Protein AF-A0A535ZRG2-F1 (afdb_monomer_lite)

pLDDT: mean 84.97, std 8.83, range [46.91, 92.31]

Secondary structure (DSSP, 8-state):
-----------TT--SPEEEEE-GGGHHHHHHHHHHHHHTT----EEEEE--SSGGG---HHHHHHHHTTS--

Radius of gyration: 13.03 Å; chains: 1; bounding box: 36×19×36 Å

Structure (mmCIF, N/CA/C/O backbone):
data_AF-A0A535ZRG2-F1
#
_entry.id   AF-A0A535ZRG2-F1
#
loop_
_atom_site.group_PDB
_atom_site.id
_atom_site.type_symbol
_atom_site.label_atom_id
_atom_site.label_alt_id
_atom_site.label_comp_id
_atom_site.label_asym_id
_atom_site.label_entity_id
_atom_site.label_seq_id
_atom_site.pdbx_PDB_ins_code
_atom_site.Cartn_x
_atom_site.Cartn_y
_atom_site.Cartn_z
_atom_site.occupancy
_atom_site.B_iso_or_equiv
_atom_site.auth_seq_id
_atom_site.auth_comp_id
_atom_site.auth_asym_id
_atom_site.auth_atom_id
_atom_site.pdbx_PDB_model_num
ATOM 1 N N . VAL A 1 1 ? 22.934 -8.037 10.644 1.00 46.91 1 VAL A N 1
ATOM 2 C CA . VAL A 1 1 ? 21.898 -7.082 10.181 1.00 46.91 1 VAL A CA 1
ATOM 3 C C . VAL A 1 1 ? 21.690 -6.054 11.290 1.00 46.91 1 VAL A C 1
ATOM 5 O O . VAL A 1 1 ? 21.474 -6.479 12.417 1.00 46.91 1 VAL A O 1
ATOM 8 N N . LYS A 1 2 ? 21.865 -4.747 11.039 1.00 54.59 2 LYS A N 1
ATOM 9 C CA . LYS A 1 2 ? 21.625 -3.677 12.033 1.00 54.59 2 LYS A CA 1
ATOM 10 C C . LYS A 1 2 ? 20.333 -2.936 11.668 1.00 54.59 2 LYS A C 1
ATOM 12 O O . LYS A 1 2 ? 20.256 -2.487 10.537 1.00 54.59 2 LYS A O 1
ATOM 17 N N . GLY A 1 3 ? 19.407 -2.846 12.634 1.00 67.50 3 GLY A N 1
ATOM 18 C CA . GLY A 1 3 ? 18.276 -1.906 12.780 1.00 67.50 3 GLY A CA 1
ATOM 19 C C . GLY A 1 3 ? 17.235 -1.765 11.648 1.00 67.50 3 GLY A C 1
ATOM 20 O O . GLY A 1 3 ? 17.602 -1.696 10.480 1.00 67.50 3 GLY A O 1
ATOM 21 N N . PRO A 1 4 ? 15.930 -1.611 11.959 1.00 58.00 4 PRO A N 1
ATOM 22 C CA . PRO A 1 4 ? 15.015 -0.946 11.038 1.00 58.00 4 PRO A CA 1
ATOM 23 C C . PRO A 1 4 ?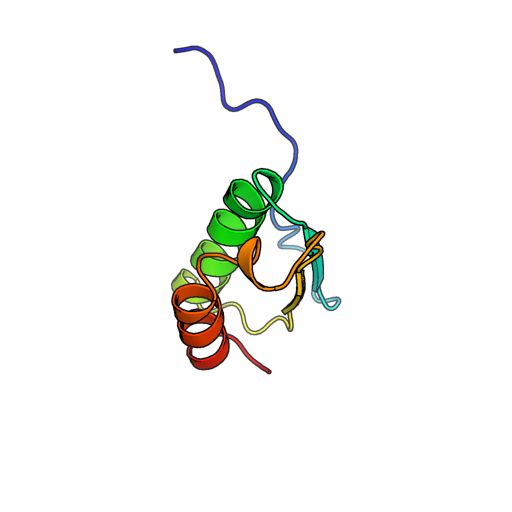 15.364 0.550 10.984 1.00 58.00 4 PRO A C 1
ATOM 25 O O . PRO A 1 4 ? 15.327 1.243 12.000 1.00 58.00 4 PRO A O 1
ATOM 28 N N . TYR A 1 5 ? 15.716 1.054 9.802 1.00 68.50 5 TYR A N 1
ATOM 29 C CA . TYR A 1 5 ? 15.933 2.480 9.559 1.00 68.50 5 TYR A CA 1
ATOM 30 C C . TYR A 1 5 ? 14.739 3.031 8.783 1.00 68.50 5 TYR A C 1
ATOM 32 O O . TYR A 1 5 ? 14.515 2.660 7.634 1.00 68.50 5 TYR A O 1
ATOM 40 N N . GLY A 1 6 ? 13.955 3.899 9.417 1.00 65.44 6 GLY A N 1
ATOM 41 C CA . GLY A 1 6 ? 12.808 4.537 8.780 1.00 65.44 6 GLY A CA 1
ATOM 42 C C . GLY A 1 6 ? 11.717 4.904 9.776 1.00 65.44 6 GLY A C 1
ATOM 43 O O . GLY A 1 6 ? 11.421 4.157 10.701 1.00 65.44 6 GLY A O 1
ATOM 44 N N . VAL A 1 7 ? 11.100 6.062 9.561 1.00 75.06 7 VAL A N 1
ATOM 45 C CA . VAL A 1 7 ? 9.941 6.550 10.332 1.00 75.06 7 VAL A CA 1
ATOM 46 C C . VAL A 1 7 ? 8.618 6.295 9.600 1.00 75.06 7 VAL A C 1
ATOM 48 O O . VAL A 1 7 ? 7.597 6.907 9.905 1.00 75.06 7 VAL A O 1
ATOM 51 N N . PHE A 1 8 ? 8.637 5.408 8.601 1.00 79.75 8 PHE A N 1
ATOM 52 C CA . PHE A 1 8 ? 7.468 5.052 7.808 1.00 79.75 8 PHE A CA 1
ATOM 53 C C . PHE A 1 8 ? 6.596 4.063 8.588 1.00 79.75 8 PHE A C 1
ATOM 55 O O . PHE A 1 8 ? 6.758 2.849 8.490 1.00 79.75 8 PHE A O 1
ATOM 62 N N . MET A 1 9 ? 5.720 4.605 9.430 1.00 81.75 9 MET A N 1
ATOM 63 C CA . MET A 1 9 ? 4.842 3.847 10.318 1.00 81.75 9 MET A CA 1
ATOM 64 C C . MET A 1 9 ? 3.453 4.476 10.347 1.00 81.75 9 MET A C 1
ATOM 66 O O . MET A 1 9 ? 3.290 5.681 10.132 1.00 81.75 9 MET A O 1
ATOM 70 N N . LEU A 1 10 ? 2.450 3.661 10.665 1.00 84.38 10 LEU A N 1
ATOM 71 C CA . LEU A 1 10 ? 1.100 4.151 10.882 1.00 84.38 10 LEU A CA 1
ATOM 72 C C . LEU A 1 10 ? 1.045 5.022 12.142 1.00 84.38 10 LEU A C 1
ATOM 74 O O . LEU A 1 10 ? 1.495 4.625 13.215 1.00 84.38 10 LEU A O 1
ATOM 78 N N . ARG A 1 11 ? 0.435 6.203 12.034 1.00 84.56 11 ARG A N 1
ATOM 79 C CA . ARG A 1 11 ? 0.124 7.035 13.202 1.00 84.56 11 ARG A CA 1
ATOM 80 C C . ARG A 1 11 ? -1.180 6.566 13.836 1.00 84.56 11 ARG A C 1
ATOM 82 O O . ARG A 1 11 ? -2.248 7.036 13.459 1.00 84.56 11 ARG A O 1
ATOM 89 N N . GLU A 1 12 ? -1.069 5.673 14.811 1.00 80.25 12 GLU A N 1
ATOM 90 C CA . GLU A 1 12 ? -2.213 4.998 15.448 1.00 80.25 12 GLU A CA 1
ATOM 91 C C . GLU A 1 12 ? -3.148 5.936 16.218 1.00 80.25 12 GLU A C 1
ATOM 93 O O . GLU A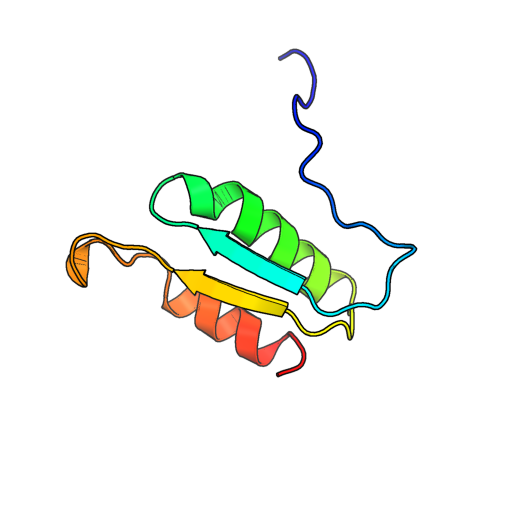 1 12 ? -4.338 5.677 16.318 1.00 80.25 12 GLU A O 1
ATOM 98 N N . LYS A 1 13 ? -2.634 7.060 16.727 1.00 83.31 13 LYS A N 1
ATOM 99 C CA . LYS A 1 13 ? -3.440 8.055 17.457 1.00 83.31 13 LYS A CA 1
ATOM 100 C C . LYS A 1 13 ? -4.292 8.954 16.548 1.00 83.31 13 LYS A C 1
ATOM 102 O O . LYS A 1 13 ? -4.954 9.858 17.045 1.00 83.31 13 LYS A O 1
ATOM 107 N N . SER A 1 14 ? -4.216 8.781 15.228 1.00 85.38 14 SER A N 1
ATOM 108 C CA . SER A 1 14 ? -4.913 9.613 14.245 1.00 85.38 14 SER A CA 1
ATOM 109 C C . SER A 1 14 ? -5.965 8.798 13.501 1.00 85.38 14 SER A C 1
ATOM 111 O O . SER A 1 14 ? -5.661 7.729 12.974 1.00 85.38 14 SER A O 1
ATOM 113 N N . ASN A 1 15 ? -7.166 9.368 13.393 1.00 85.38 15 ASN A N 1
ATOM 114 C CA . ASN A 1 15 ? -8.297 8.798 12.654 1.00 85.38 15 ASN A CA 1
ATOM 115 C C . ASN A 1 15 ? -8.518 9.457 11.279 1.00 85.38 15 ASN A C 1
ATOM 117 O O . ASN A 1 15 ? -9.475 9.125 10.599 1.00 85.38 15 ASN A O 1
ATOM 121 N N . SER A 1 16 ? -7.680 10.418 10.875 1.00 90.12 16 SER A N 1
ATOM 122 C CA . SER A 1 16 ? -7.823 11.144 9.598 1.00 90.12 16 SER A CA 1
ATOM 123 C C . SER A 1 16 ? -7.587 10.222 8.408 1.00 90.12 16 SER A C 1
ATOM 125 O O . SER A 1 16 ? -6.710 9.396 8.513 1.00 90.12 16 SER A O 1
ATOM 127 N N . ASP A 1 17 ? -8.208 10.370 7.248 1.00 91.69 17 ASP A N 1
ATOM 128 C CA . ASP A 1 17 ? -7.926 9.457 6.120 1.00 91.69 17 ASP A CA 1
ATOM 129 C C . ASP A 1 17 ? -6.435 9.402 5.714 1.00 91.69 17 ASP A C 1
ATOM 131 O O . ASP A 1 17 ? -5.653 10.329 5.961 1.00 91.69 17 ASP A O 1
ATOM 135 N N . ILE A 1 18 ? -6.016 8.277 5.129 1.00 92.19 18 ILE A N 1
ATOM 136 C CA . ILE A 1 18 ? -4.642 8.058 4.658 1.00 92.19 18 ILE A CA 1
ATOM 137 C C . ILE A 1 18 ? -4.592 8.233 3.149 1.00 92.19 18 ILE A C 1
ATOM 139 O O . ILE A 1 18 ? -5.373 7.634 2.416 1.00 92.19 18 ILE A O 1
ATOM 143 N N . ILE A 1 19 ? -3.611 8.998 2.678 1.00 92.19 19 ILE A N 1
ATOM 144 C CA . ILE A 1 19 ? -3.261 9.054 1.263 1.00 92.19 19 ILE A CA 1
ATOM 145 C C . ILE A 1 19 ? -1.856 8.485 1.102 1.00 92.19 19 ILE A C 1
ATOM 147 O O . ILE A 1 19 ? -0.881 9.006 1.643 1.00 92.19 19 ILE A O 1
ATOM 151 N N . CYS A 1 20 ? -1.765 7.401 0.347 1.00 90.75 20 CYS A N 1
ATOM 152 C CA . CYS A 1 20 ? -0.534 6.742 -0.037 1.00 90.75 20 CYS A CA 1
ATOM 153 C C . CYS A 1 20 ? -0.219 7.093 -1.492 1.00 90.75 20 CYS A C 1
ATOM 155 O O . CYS A 1 20 ? -1.051 6.894 -2.370 1.00 90.75 20 CYS A O 1
ATOM 157 N N . ILE A 1 21 ? 0.984 7.593 -1.762 1.00 91.25 21 ILE A N 1
ATOM 158 C CA . ILE A 1 21 ? 1.448 7.879 -3.124 1.00 91.25 21 ILE A CA 1
ATOM 159 C C . ILE A 1 21 ? 2.766 7.144 -3.313 1.00 91.25 21 ILE A C 1
ATOM 161 O O . ILE A 1 21 ? 3.712 7.358 -2.553 1.00 91.25 21 ILE A O 1
ATOM 165 N N . GLY A 1 22 ? 2.832 6.268 -4.308 1.00 88.19 22 GLY A N 1
ATOM 166 C CA . GLY A 1 22 ? 4.031 5.484 -4.556 1.00 88.19 22 GLY A CA 1
ATOM 167 C C . GLY A 1 22 ? 4.020 4.782 -5.899 1.00 88.19 22 GLY A C 1
ATOM 168 O O . GLY A 1 22 ? 2.995 4.645 -6.555 1.00 88.19 22 GLY A O 1
ATOM 169 N N . GLY A 1 23 ? 5.199 4.351 -6.325 1.00 86.38 23 GLY A N 1
ATOM 170 C CA . GLY A 1 23 ? 5.403 3.701 -7.610 1.00 86.38 23 GLY A CA 1
ATOM 171 C C . GLY A 1 23 ? 6.739 2.979 -7.646 1.00 86.38 23 GLY A C 1
ATOM 172 O O . GLY A 1 23 ? 7.676 3.363 -6.939 1.00 86.38 23 GLY A O 1
ATOM 173 N N . GLY A 1 24 ? 6.839 1.917 -8.445 1.00 82.81 24 GLY A N 1
ATOM 174 C CA . GLY A 1 24 ? 8.065 1.126 -8.530 1.00 82.81 24 GLY A CA 1
ATOM 175 C C . GLY A 1 24 ? 8.470 0.541 -7.171 1.00 82.81 24 GLY A C 1
ATOM 176 O O . GLY A 1 24 ? 7.650 -0.025 -6.450 1.00 82.81 24 GLY A O 1
ATOM 177 N N . SER A 1 25 ? 9.742 0.692 -6.791 1.00 79.69 25 SER A N 1
ATOM 178 C CA . SER A 1 25 ? 10.278 0.155 -5.529 1.00 79.69 25 SER A CA 1
ATOM 179 C C . SER A 1 25 ? 9.647 0.770 -4.272 1.00 79.69 25 SER A C 1
ATOM 181 O O . SER A 1 25 ? 9.593 0.108 -3.235 1.00 79.69 25 SER A O 1
ATOM 183 N N . GLY A 1 26 ? 9.109 1.992 -4.364 1.00 78.38 26 GLY A N 1
ATOM 184 C CA . GLY A 1 26 ? 8.421 2.671 -3.260 1.00 78.38 26 GLY A CA 1
ATOM 185 C C . GLY A 1 26 ? 7.121 1.991 -2.818 1.00 78.38 26 GLY A C 1
ATOM 186 O O . GLY A 1 26 ? 6.590 2.310 -1.759 1.00 78.38 26 GLY A O 1
ATOM 187 N N . MET A 1 27 ? 6.625 1.020 -3.588 1.00 84.44 27 MET A N 1
ATOM 188 C CA . MET A 1 27 ? 5.437 0.246 -3.244 1.00 84.44 27 MET A CA 1
ATOM 189 C C . MET A 1 27 ? 5.676 -0.732 -2.084 1.00 84.44 27 MET A C 1
ATOM 191 O O . MET A 1 27 ? 4.754 -0.984 -1.321 1.00 84.44 27 MET A O 1
ATOM 195 N N . ALA A 1 28 ? 6.886 -1.274 -1.908 1.00 86.19 28 ALA A N 1
ATOM 196 C CA . ALA A 1 28 ? 7.159 -2.268 -0.862 1.00 86.19 28 ALA A CA 1
ATOM 197 C C . ALA A 1 28 ? 6.789 -1.800 0.567 1.00 86.19 28 ALA A C 1
ATOM 199 O O . ALA A 1 28 ? 6.061 -2.525 1.252 1.00 86.19 28 ALA A O 1
ATOM 200 N N . PRO A 1 29 ? 7.212 -0.606 1.034 1.00 87.94 29 PRO A N 1
ATOM 201 C CA . PRO A 1 29 ? 6.804 -0.114 2.350 1.00 87.94 29 PRO A CA 1
ATOM 202 C C . PRO A 1 29 ? 5.303 0.202 2.429 1.00 87.94 29 PRO A C 1
ATOM 204 O O . PRO A 1 29 ? 4.679 -0.103 3.443 1.00 87.94 29 PRO A O 1
ATOM 207 N N . LEU A 1 30 ? 4.704 0.756 1.367 1.00 90.12 30 LEU A N 1
ATOM 208 C CA . LEU A 1 30 ? 3.266 1.061 1.327 1.00 90.12 30 LEU A CA 1
ATOM 209 C C . LEU A 1 30 ? 2.425 -0.217 1.393 1.00 90.12 30 LEU A C 1
ATOM 211 O O . LEU A 1 30 ? 1.422 -0.259 2.099 1.00 90.12 30 LEU A O 1
ATOM 215 N N . TRP A 1 31 ? 2.874 -1.275 0.719 1.00 88.56 31 TRP A N 1
ATOM 216 C CA . TRP A 1 31 ? 2.237 -2.580 0.780 1.00 88.56 31 TRP A CA 1
ATOM 217 C C . TRP A 1 31 ? 2.297 -3.143 2.208 1.00 88.56 31 TRP A C 1
ATOM 219 O O . TRP A 1 31 ? 1.270 -3.487 2.780 1.00 88.56 31 TRP A O 1
ATOM 229 N N . SER A 1 32 ? 3.471 -3.140 2.843 1.00 90.19 32 SER A N 1
ATOM 230 C CA . SER A 1 32 ? 3.601 -3.582 4.242 1.00 90.19 32 SER A CA 1
ATOM 231 C C . SER A 1 32 ? 2.636 -2.845 5.187 1.00 90.19 32 SER A C 1
ATOM 233 O O . SER A 1 32 ? 1.969 -3.469 6.014 1.00 90.19 32 SER A O 1
ATOM 235 N N . LEU A 1 33 ? 2.493 -1.524 5.016 1.00 90.88 33 LEU A N 1
ATOM 236 C CA . LEU A 1 33 ? 1.569 -0.700 5.797 1.00 90.88 33 LEU A CA 1
ATOM 237 C C . LEU A 1 33 ? 0.102 -1.099 5.580 1.00 90.88 33 LEU A C 1
ATOM 239 O O . LEU A 1 33 ? -0.603 -1.351 6.555 1.00 90.88 33 LEU A O 1
ATOM 243 N N . LEU A 1 34 ? -0.350 -1.172 4.326 1.00 91.50 34 LEU A N 1
ATOM 244 C CA . LEU A 1 34 ? -1.736 -1.518 3.995 1.00 91.50 34 LEU A CA 1
ATOM 245 C C . LEU A 1 34 ? -2.079 -2.950 4.424 1.00 91.50 34 LEU A C 1
ATOM 247 O O . LEU A 1 34 ? -3.165 -3.187 4.947 1.00 91.50 34 LEU A O 1
ATOM 251 N N . ASN A 1 35 ? -1.144 -3.896 4.279 1.00 91.81 35 ASN A N 1
ATOM 252 C CA . ASN A 1 35 ? -1.351 -5.257 4.767 1.00 91.81 35 ASN A CA 1
ATOM 253 C C . ASN A 1 35 ? -1.502 -5.282 6.288 1.00 91.81 35 ASN A C 1
ATOM 255 O O . ASN A 1 35 ? -2.413 -5.919 6.804 1.00 91.81 35 ASN A O 1
ATOM 259 N N . SER A 1 36 ? -0.640 -4.552 7.003 1.00 91.81 36 SER A N 1
ATOM 260 C CA . SER A 1 36 ? -0.730 -4.442 8.458 1.00 91.81 36 SER A CA 1
ATOM 261 C C . SER A 1 36 ? -2.055 -3.813 8.892 1.00 91.81 36 SER A C 1
ATOM 263 O O . SER A 1 36 ? -2.653 -4.275 9.860 1.00 91.81 36 SER A O 1
ATOM 265 N N . MET A 1 37 ? -2.556 -2.805 8.168 1.00 91.81 37 MET A N 1
ATOM 266 C CA . MET A 1 37 ? -3.887 -2.239 8.416 1.00 91.81 37 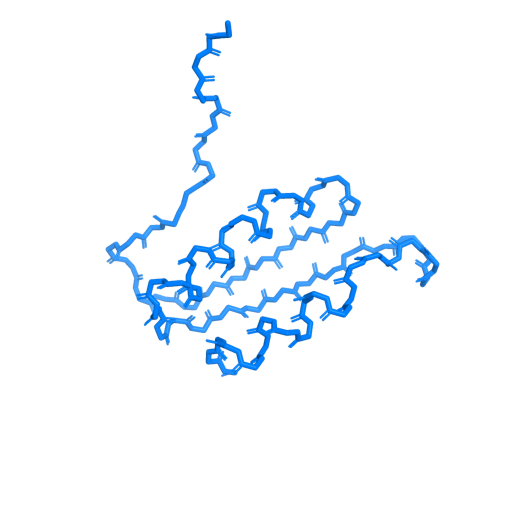MET A CA 1
ATOM 267 C C . MET A 1 37 ? -4.990 -3.287 8.246 1.00 91.81 37 MET A C 1
ATOM 269 O O . MET A 1 37 ? -5.841 -3.409 9.125 1.00 91.81 37 MET A O 1
ATOM 273 N N . ALA A 1 38 ? -4.945 -4.065 7.162 1.00 91.50 38 ALA A N 1
ATOM 274 C CA . ALA A 1 38 ? -5.936 -5.096 6.867 1.00 91.50 38 ALA A CA 1
ATOM 275 C C . ALA A 1 38 ? -5.904 -6.246 7.889 1.00 91.50 38 ALA A C 1
ATOM 277 O O . ALA A 1 38 ? -6.945 -6.721 8.325 1.00 91.50 38 ALA A O 1
ATOM 278 N N . GLU A 1 39 ? -4.717 -6.693 8.306 1.00 92.31 39 GLU A N 1
ATOM 279 C CA . GLU A 1 39 ? -4.549 -7.735 9.333 1.00 92.31 39 GLU A CA 1
ATOM 280 C C . GLU A 1 39 ? -5.024 -7.282 10.715 1.00 92.31 39 GLU A C 1
ATOM 282 O O . GLU A 1 39 ? -5.552 -8.079 11.486 1.00 92.31 39 GLU A O 1
ATOM 287 N N . ARG A 1 40 ? -4.855 -5.996 11.026 1.00 90.50 40 ARG A N 1
ATOM 288 C CA . ARG A 1 40 ? -5.280 -5.401 12.296 1.00 90.50 40 ARG A CA 1
ATOM 289 C C . ARG A 1 40 ? -6.747 -4.961 12.297 1.00 90.50 40 ARG A C 1
ATOM 291 O O . ARG A 1 40 ? -7.197 -4.454 13.320 1.00 90.50 40 ARG A O 1
ATOM 298 N N . GLY A 1 41 ? -7.463 -5.114 11.180 1.00 89.06 41 GLY A N 1
ATOM 299 C CA . GLY A 1 41 ? -8.860 -4.694 11.047 1.00 89.06 41 GLY A CA 1
ATOM 300 C C . GLY A 1 41 ? -9.051 -3.184 11.206 1.00 89.06 41 GLY A C 1
ATOM 301 O O . GLY A 1 41 ? -10.009 -2.741 11.829 1.00 89.06 41 GLY A O 1
ATOM 302 N N . ILE A 1 42 ? -8.106 -2.378 10.716 1.00 89.50 42 ILE A N 1
ATOM 303 C CA . ILE A 1 42 ? -8.187 -0.921 10.836 1.00 89.50 42 ILE A CA 1
ATOM 304 C C . ILE A 1 42 ? -9.250 -0.386 9.871 1.00 89.50 42 ILE A C 1
ATOM 306 O O . ILE A 1 42 ? -9.080 -0.446 8.658 1.00 89.50 42 ILE A O 1
ATOM 310 N N . GLU A 1 43 ? -10.300 0.228 10.417 1.00 88.38 43 GLU A N 1
ATOM 311 C CA . GLU A 1 43 ? -11.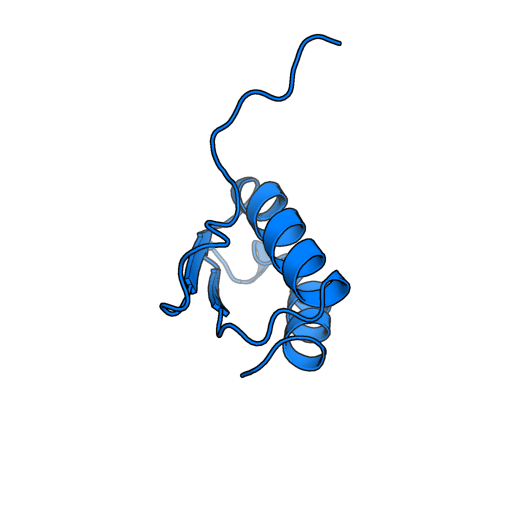426 0.801 9.657 1.00 88.38 43 GLU A CA 1
ATOM 312 C C . GLU A 1 43 ? -11.146 2.205 9.081 1.00 88.38 43 GLU A C 1
ATOM 314 O O . GLU A 1 43 ? -12.038 2.918 8.624 1.00 88.38 43 GLU A O 1
ATOM 319 N N . ARG A 1 44 ? -9.884 2.630 9.091 1.00 90.00 44 ARG A N 1
ATOM 320 C CA . ARG A 1 44 ? -9.460 3.927 8.564 1.00 90.00 44 ARG A CA 1
ATOM 321 C C . ARG A 1 44 ? -9.316 3.853 7.046 1.00 90.00 44 ARG A C 1
ATOM 323 O O . ARG A 1 44 ? -8.540 3.038 6.547 1.00 90.00 44 ARG A O 1
ATOM 330 N N . LYS A 1 45 ? -9.990 4.755 6.330 1.00 91.19 45 LYS A N 1
ATOM 331 C CA . LYS A 1 45 ? -9.920 4.840 4.868 1.00 91.19 45 LYS A CA 1
ATOM 332 C C . LYS A 1 45 ? -8.497 5.136 4.392 1.00 91.19 45 LYS A C 1
ATOM 334 O O . LYS A 1 45 ? -7.823 6.030 4.918 1.00 91.19 45 LYS A O 1
ATOM 339 N N . ALA A 1 46 ? -8.054 4.393 3.380 1.00 92.25 46 ALA A N 1
ATOM 340 C CA . ALA A 1 46 ? -6.750 4.565 2.755 1.00 92.25 46 ALA A CA 1
ATOM 341 C C . ALA A 1 46 ? -6.870 4.605 1.229 1.00 92.25 46 ALA A C 1
ATOM 343 O O . ALA A 1 46 ? -7.295 3.641 0.603 1.00 92.25 46 ALA A O 1
ATOM 344 N N . THR A 1 47 ? -6.430 5.706 0.625 1.00 92.25 47 THR A N 1
ATOM 345 C CA . THR A 1 47 ? -6.394 5.877 -0.831 1.00 92.25 47 THR A CA 1
ATOM 346 C C . THR A 1 47 ? -4.971 5.688 -1.335 1.00 92.25 47 THR A C 1
ATOM 348 O O . THR A 1 47 ? -4.063 6.400 -0.901 1.00 92.25 47 THR A O 1
ATOM 351 N N . TYR A 1 48 ? -4.765 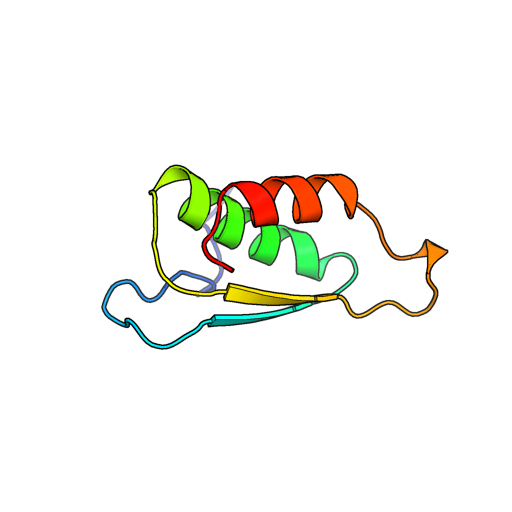4.766 -2.277 1.00 90.81 48 TYR A N 1
ATOM 352 C CA . TYR A 1 48 ? -3.457 4.498 -2.875 1.00 90.81 48 TYR A CA 1
ATOM 353 C C . TYR A 1 48 ? -3.377 5.001 -4.321 1.00 90.81 48 TYR A C 1
ATOM 355 O O . TYR A 1 48 ? -4.075 4.514 -5.206 1.00 90.81 48 TYR A O 1
ATOM 363 N N . TYR A 1 49 ? -2.470 5.941 -4.579 1.00 90.06 49 TYR A N 1
ATOM 364 C CA . TYR A 1 49 ? -2.139 6.417 -5.917 1.00 90.06 49 TYR A CA 1
ATOM 365 C C . TYR A 1 49 ? -0.864 5.736 -6.417 1.00 90.06 49 TYR A C 1
ATOM 367 O O . TYR A 1 49 ? 0.238 6.027 -5.938 1.00 90.06 49 TYR A O 1
ATOM 375 N N . TYR A 1 50 ? -1.017 4.853 -7.410 1.00 89.38 50 TYR A N 1
ATOM 376 C CA . TYR A 1 50 ? 0.106 4.201 -8.081 1.00 89.38 50 TYR A CA 1
ATOM 377 C C . TYR A 1 50 ? 0.648 5.081 -9.217 1.00 89.38 50 TYR A C 1
ATOM 379 O O . TYR A 1 50 ? 0.019 5.214 -10.266 1.00 89.38 50 TYR A O 1
ATOM 387 N N . GLY A 1 51 ? 1.857 5.623 -9.053 1.00 88.88 51 GLY A N 1
ATOM 388 C CA . GLY A 1 51 ? 2.582 6.314 -10.124 1.00 88.88 51 GLY A CA 1
ATOM 389 C C . GLY A 1 51 ? 3.449 5.364 -10.958 1.00 88.88 51 GLY A C 1
ATOM 390 O O . GLY A 1 51 ? 4.355 4.725 -10.431 1.00 88.88 51 GLY A O 1
ATOM 391 N N . ALA A 1 52 ? 3.218 5.284 -12.267 1.00 88.19 52 ALA A N 1
ATOM 392 C CA . ALA A 1 52 ? 4.018 4.470 -13.184 1.00 88.19 52 ALA A CA 1
ATOM 393 C C . ALA A 1 52 ? 4.245 5.198 -14.515 1.00 88.19 52 ALA A C 1
ATOM 395 O O . ALA A 1 52 ? 3.401 5.981 -14.946 1.00 88.19 52 ALA A O 1
ATOM 396 N N . ARG A 1 53 ? 5.387 4.940 -15.171 1.00 87.62 53 ARG A N 1
ATOM 397 C CA . ARG A 1 53 ? 5.722 5.550 -16.474 1.00 87.62 53 ARG A CA 1
ATOM 398 C C . ARG A 1 53 ? 4.833 5.006 -17.589 1.00 87.62 53 ARG A C 1
ATOM 400 O O . ARG A 1 53 ? 4.385 5.756 -18.449 1.00 87.62 53 ARG A O 1
ATOM 407 N N . THR A 1 54 ? 4.566 3.707 -17.563 1.00 87.94 54 THR A N 1
ATOM 408 C CA . THR A 1 54 ? 3.646 3.029 -18.473 1.00 87.94 54 THR A CA 1
ATOM 409 C C . THR A 1 54 ? 2.756 2.063 -17.695 1.00 87.94 54 THR A C 1
ATOM 411 O O . THR A 1 54 ? 3.098 1.641 -16.592 1.00 87.94 54 THR A O 1
ATOM 414 N N . ARG A 1 55 ? 1.630 1.634 -18.284 1.00 84.38 55 ARG A N 1
ATOM 415 C CA . ARG A 1 55 ? 0.771 0.599 -17.673 1.00 84.38 55 ARG A CA 1
ATOM 416 C C . ARG A 1 55 ? 1.501 -0.726 -17.435 1.00 84.38 55 ARG A C 1
ATOM 418 O O . ARG A 1 55 ? 1.119 -1.459 -16.538 1.00 84.38 55 ARG A O 1
ATOM 425 N N . LYS A 1 56 ? 2.545 -1.028 -18.214 1.00 84.81 56 LYS A N 1
ATOM 426 C CA . LYS A 1 56 ? 3.357 -2.245 -18.047 1.00 84.81 56 LYS A CA 1
ATOM 427 C C . LYS A 1 56 ? 4.251 -2.189 -16.807 1.00 84.81 56 LYS A C 1
ATOM 429 O O . LYS A 1 56 ? 4.655 -3.233 -16.313 1.00 84.81 56 LYS A O 1
ATOM 434 N N . ASP A 1 57 ? 4.537 -0.987 -16.306 1.00 84.31 57 ASP A N 1
ATOM 435 C CA . ASP A 1 57 ? 5.294 -0.787 -15.069 1.00 84.31 57 ASP A CA 1
ATOM 436 C C . ASP A 1 57 ? 4.396 -0.886 -13.822 1.00 84.31 57 ASP A C 1
ATOM 438 O O . ASP A 1 57 ? 4.892 -0.766 -12.703 1.00 84.31 57 ASP A O 1
ATOM 442 N N . LEU A 1 58 ? 3.083 -1.087 -13.997 1.00 83.81 58 LEU A N 1
ATOM 443 C CA . LEU A 1 58 ? 2.168 -1.405 -12.907 1.00 83.81 58 LEU A CA 1
ATOM 444 C C . LEU A 1 58 ? 2.267 -2.902 -12.608 1.00 83.81 58 LEU A C 1
ATOM 446 O O . LEU A 1 58 ? 1.841 -3.739 -13.400 1.00 83.81 58 LEU A O 1
ATOM 450 N N . PHE A 1 59 ? 2.816 -3.238 -11.449 1.00 82.06 59 PHE A N 1
ATOM 451 C CA . PHE A 1 59 ? 2.894 -4.608 -10.949 1.00 82.06 59 PHE A CA 1
ATOM 452 C C . PHE A 1 59 ? 2.175 -4.729 -9.605 1.00 82.06 59 PHE A C 1
ATOM 454 O O . PHE A 1 59 ? 2.018 -3.743 -8.890 1.00 82.06 59 PHE A O 1
ATOM 461 N N . TYR A 1 60 ? 1.748 -5.952 -9.271 1.00 80.69 60 TYR A N 1
ATOM 462 C CA . TYR A 1 60 ? 0.968 -6.280 -8.066 1.00 80.69 60 TYR A CA 1
ATOM 463 C C . TYR A 1 60 ? -0.415 -5.619 -7.977 1.00 80.69 60 TYR A C 1
ATOM 465 O O . TYR A 1 60 ? -0.961 -5.496 -6.882 1.00 80.69 60 TYR A O 1
ATOM 473 N N . LEU A 1 61 ? -1.018 -5.271 -9.117 1.00 84.38 61 LEU A N 1
ATOM 474 C CA . LEU A 1 61 ? -2.403 -4.792 -9.163 1.00 84.38 61 LEU A CA 1
ATOM 475 C C . LEU A 1 61 ? -3.371 -5.793 -8.515 1.00 84.38 61 LEU A C 1
ATOM 477 O O . LEU A 1 61 ? -4.169 -5.388 -7.680 1.00 84.38 61 LEU A O 1
ATOM 481 N N . ASP A 1 62 ? -3.210 -7.093 -8.778 1.00 87.75 62 ASP A N 1
ATOM 482 C CA . ASP A 1 62 ? -4.054 -8.138 -8.175 1.00 87.75 62 ASP A CA 1
ATOM 483 C C . ASP A 1 62 ? -3.974 -8.144 -6.638 1.00 87.75 62 ASP A C 1
ATOM 485 O O . ASP A 1 62 ? -4.963 -8.371 -5.949 1.00 87.75 62 ASP A O 1
ATOM 489 N N . ARG A 1 63 ? -2.793 -7.855 -6.072 1.00 87.50 63 ARG A N 1
ATOM 490 C CA . ARG A 1 63 ? -2.608 -7.787 -4.611 1.00 87.50 63 ARG A CA 1
ATOM 491 C C . ARG A 1 63 ? -3.228 -6.526 -4.017 1.00 87.50 63 ARG A C 1
ATOM 493 O O . ARG A 1 63 ? -3.742 -6.571 -2.906 1.00 87.50 63 ARG A O 1
ATOM 500 N N . LEU A 1 64 ? -3.161 -5.409 -4.741 1.00 86.31 64 LEU A N 1
ATOM 501 C CA . LEU A 1 64 ? -3.829 -4.169 -4.342 1.00 86.31 64 LEU A CA 1
ATOM 502 C C . LEU A 1 64 ? -5.352 -4.330 -4.394 1.00 86.31 64 LEU A C 1
ATOM 504 O O . LEU A 1 64 ? -6.037 -3.849 -3.503 1.00 86.31 64 LEU A O 1
ATOM 508 N N . GLN A 1 65 ? -5.868 -5.076 -5.369 1.00 88.06 65 GLN A N 1
ATOM 509 C CA . GLN A 1 65 ? -7.290 -5.392 -5.456 1.00 88.06 65 GLN A CA 1
ATOM 510 C C . GLN A 1 65 ? -7.752 -6.278 -4.286 1.00 88.06 65 GLN A C 1
ATOM 512 O O . GLN A 1 65 ? -8.760 -5.993 -3.655 1.00 88.06 65 GLN A O 1
ATOM 517 N N . GLN A 1 66 ? -6.963 -7.287 -3.901 1.00 90.38 66 GLN A N 1
ATOM 518 C CA . GLN A 1 66 ? -7.247 -8.097 -2.702 1.00 90.38 66 GLN A CA 1
ATOM 519 C C . GLN A 1 66 ? -7.270 -7.276 -1.407 1.00 90.38 66 GLN A C 1
ATOM 521 O O . GLN A 1 66 ? -7.930 -7.649 -0.439 1.00 90.38 66 GLN A O 1
ATOM 526 N N . LEU A 1 67 ? -6.511 -6.181 -1.345 1.00 89.94 67 LEU A N 1
ATOM 527 C CA . LEU A 1 67 ? -6.564 -5.281 -0.199 1.00 89.94 67 LEU A CA 1
ATOM 528 C C . LEU A 1 67 ? -7.822 -4.439 -0.168 1.00 89.94 67 LEU A C 1
ATOM 530 O O . LEU A 1 67 ? -8.333 -4.199 0.918 1.00 89.94 67 LEU A O 1
ATOM 534 N N . GLU A 1 68 ? -8.285 -3.986 -1.327 1.00 89.12 68 GLU A N 1
ATOM 535 C CA . GLU A 1 68 ? -9.523 -3.221 -1.454 1.00 89.12 68 GLU A CA 1
ATOM 536 C C . GLU A 1 68 ? -10.720 -4.014 -0.912 1.00 89.12 68 GLU A C 1
ATOM 538 O O . GLU A 1 68 ? -11.592 -3.449 -0.270 1.00 89.12 68 GLU A O 1
ATOM 543 N N . GLU A 1 69 ? -10.713 -5.341 -1.059 1.00 89.50 69 GLU A N 1
ATOM 544 C CA . GLU A 1 69 ? -11.731 -6.226 -0.473 1.00 89.50 69 GLU A CA 1
ATOM 545 C C . GLU A 1 69 ? -11.634 -6.357 1.059 1.00 89.50 69 GLU A C 1
ATOM 547 O O . GLU A 1 69 ? -12.604 -6.729 1.719 1.00 89.50 69 GLU A O 1
ATOM 552 N N . ARG A 1 70 ? -10.456 -6.093 1.638 1.00 89.50 70 ARG A N 1
ATOM 553 C CA . ARG A 1 70 ? -10.156 -6.288 3.070 1.00 89.50 70 ARG A CA 1
ATOM 554 C C . ARG A 1 70 ? -10.126 -4.987 3.869 1.00 89.50 70 ARG A C 1
ATOM 556 O O . ARG A 1 70 ? -10.126 -5.034 5.097 1.00 89.50 70 ARG A O 1
ATOM 563 N N . LEU A 1 71 ? -10.029 -3.851 3.190 1.00 88.31 71 LEU A N 1
ATOM 564 C CA . LEU A 1 71 ? -9.978 -2.516 3.771 1.00 88.31 71 LEU A CA 1
ATOM 565 C C . LEU A 1 71 ? -11.266 -1.755 3.439 1.00 88.31 71 LEU A C 1
ATOM 567 O O . LEU A 1 71 ? -11.905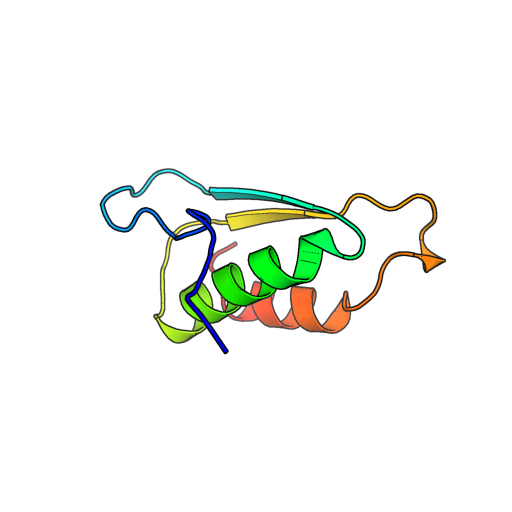 -2.027 2.428 1.00 88.31 71 LEU A O 1
ATOM 571 N N . PRO A 1 72 ? -11.664 -0.787 4.273 1.00 81.62 72 PRO A N 1
ATOM 572 C CA . PRO A 1 72 ? -12.824 0.047 3.985 1.00 81.62 72 PRO A CA 1
ATOM 573 C C . PRO A 1 72 ? -12.572 0.962 2.777 1.00 81.62 72 PRO A C 1
ATOM 575 O O . PRO A 1 72 ? -11.501 1.567 2.658 1.00 81.62 72 PRO A O 1
ATOM 578 N N . GLY A 1 73 ? -13.589 1.067 1.914 1.00 71.25 73 GLY A N 1
ATOM 579 C CA . GLY A 1 73 ? -13.579 1.839 0.664 1.00 71.25 73 GLY A CA 1
ATOM 580 C C . GLY A 1 73 ? -13.722 3.350 0.799 1.00 71.25 73 GLY A C 1
ATOM 581 O O . GLY A 1 73 ? -14.374 3.880 1.726 1.00 71.25 73 GLY A O 1
#

Sequence (73 aa):
VKGPYGVFMLREKSNSDIICIGGGSGMAPLWSLLNSMAERGIERKATYYYGARTRKDLFYLDRLQQLEERLPG

Foldseek 3Di:
DDDDDDPLADPPVDQAAAEAEDEDPRVVSVLVRLVVCLVVVPQRHYHYHYDDPDPVSDPPPVVVVVSPVRYHD